Protein AF-A0A3M0XWQ0-F1 (afdb_monomer_lite)

Secondary structure (DSSP, 8-state):
---SSGGG-----S-SSSS-SPPTT---S---S-S-----SPEEEEE-SSS--EEEES--SS-TT--------TTSPPPTT--SS--------SSHHHHSSSS------------

pLDDT: mean 78.93, std 21.08, range [32.09, 96.19]

Structure (mmCIF, N/CA/C/O backbone):
data_AF-A0A3M0XWQ0-F1
#
_entry.id   AF-A0A3M0XWQ0-F1
#
loop_
_atom_site.group_PDB
_atom_site.id
_atom_site.type_symbol
_atom_site.label_atom_id
_atom_site.label_alt_id
_atom_site.label_comp_id
_atom_site.label_asym_id
_atom_site.label_entity_id
_atom_site.label_seq_id
_atom_site.pdbx_PDB_ins_code
_atom_site.Cartn_x
_atom_site.Cartn_y
_atom_site.Cartn_z
_atom_site.occupancy
_atom_sit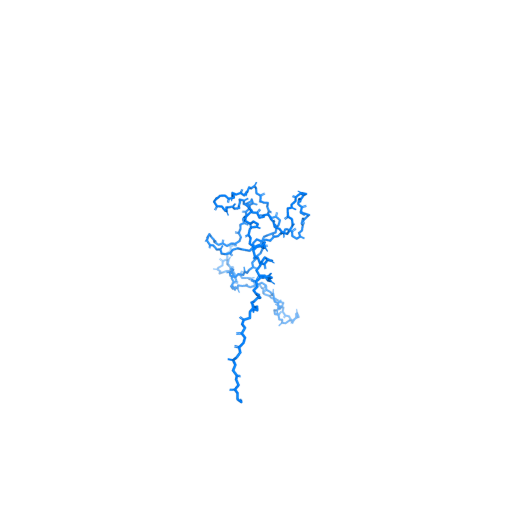e.B_iso_or_equiv
_atom_site.auth_seq_id
_atom_site.auth_comp_id
_atom_site.auth_asym_id
_atom_site.auth_atom_id
_atom_site.pdbx_PDB_model_num
ATOM 1 N N . HIS A 1 1 ? 1.690 -4.994 -40.853 1.00 57.41 1 HIS A N 1
ATOM 2 C CA . HIS A 1 1 ? 1.765 -5.204 -39.391 1.00 57.41 1 HIS A CA 1
ATOM 3 C C . HIS A 1 1 ? 2.314 -6.601 -39.119 1.00 57.41 1 HIS A C 1
ATOM 5 O O . HIS A 1 1 ? 1.549 -7.551 -39.137 1.00 57.41 1 HIS A O 1
ATOM 11 N N . GLY A 1 2 ? 3.632 -6.742 -38.946 1.00 84.00 2 GLY A N 1
ATOM 12 C CA . GLY A 1 2 ? 4.287 -8.042 -38.751 1.00 84.00 2 GLY A CA 1
ATOM 13 C C . GLY A 1 2 ? 5.367 -7.936 -37.683 1.00 84.00 2 GLY A C 1
ATOM 14 O O . GLY A 1 2 ? 6.517 -7.651 -37.994 1.00 84.00 2 GLY A O 1
ATOM 15 N N . VAL A 1 3 ? 4.974 -8.091 -36.419 1.00 84.81 3 VAL A N 1
ATOM 16 C CA . VAL A 1 3 ? 5.916 -8.169 -35.295 1.00 84.81 3 VAL A CA 1
ATOM 17 C C . VAL A 1 3 ? 6.372 -9.617 -35.170 1.00 84.81 3 VAL A C 1
ATOM 19 O O . VAL A 1 3 ? 5.532 -10.507 -35.121 1.00 84.81 3 VAL A O 1
ATOM 22 N N . SER A 1 4 ? 7.685 -9.846 -35.138 1.00 82.12 4 SER A N 1
ATOM 23 C CA . SER A 1 4 ? 8.269 -11.191 -35.073 1.00 82.12 4 SER A CA 1
ATOM 24 C C . SER A 1 4 ? 8.634 -11.635 -33.652 1.00 82.12 4 SER A C 1
ATOM 26 O O . SER A 1 4 ? 8.388 -12.778 -33.288 1.00 82.12 4 SER A O 1
ATOM 28 N N . ILE A 1 5 ? 9.259 -10.754 -32.857 1.00 84.25 5 ILE A N 1
ATOM 29 C CA . ILE A 1 5 ? 9.876 -11.124 -31.561 1.00 84.25 5 ILE A CA 1
ATOM 30 C C . ILE A 1 5 ? 9.563 -10.109 -30.437 1.00 84.25 5 ILE A C 1
ATOM 32 O O . ILE A 1 5 ? 9.562 -10.453 -29.257 1.00 84.25 5 ILE A O 1
ATOM 36 N N . SER A 1 6 ? 9.258 -8.846 -30.751 1.00 89.00 6 SER A N 1
ATOM 37 C CA . SER A 1 6 ? 9.315 -7.742 -29.772 1.00 89.00 6 SER A CA 1
ATOM 38 C C . SER A 1 6 ? 8.106 -7.582 -28.830 1.00 89.00 6 SER A C 1
ATOM 40 O O . SER A 1 6 ? 8.119 -6.664 -28.008 1.00 89.00 6 SER A O 1
ATOM 42 N N . HIS A 1 7 ? 7.106 -8.476 -28.871 1.00 89.31 7 HIS A N 1
ATOM 43 C CA . HIS A 1 7 ? 5.801 -8.355 -28.182 1.00 89.31 7 HIS A CA 1
ATOM 44 C C . HIS A 1 7 ? 5.845 -8.035 -26.673 1.00 89.31 7 HIS A C 1
ATOM 46 O O . HIS A 1 7 ? 4.908 -7.431 -26.156 1.00 89.31 7 HIS A O 1
ATOM 52 N N . ARG A 1 8 ? 6.897 -8.452 -25.954 1.00 91.94 8 ARG A N 1
ATOM 53 C CA . ARG A 1 8 ? 7.127 -8.129 -24.527 1.00 91.94 8 ARG A CA 1
ATOM 54 C C . ARG A 1 8 ? 8.516 -7.526 -24.259 1.00 91.94 8 ARG A C 1
ATOM 56 O O . ARG A 1 8 ? 8.998 -7.527 -23.129 1.00 91.94 8 ARG A O 1
ATOM 63 N N . SER A 1 9 ? 9.185 -7.035 -25.302 1.00 90.31 9 SER A N 1
ATOM 64 C CA . SER A 1 9 ? 10.508 -6.410 -25.186 1.00 90.31 9 SER A CA 1
ATOM 65 C C . SER A 1 9 ? 10.420 -5.005 -24.573 1.00 90.31 9 SER A C 1
ATOM 67 O O . SER A 1 9 ? 9.425 -4.307 -24.742 1.00 90.31 9 SER A O 1
ATOM 69 N N . HIS A 1 10 ? 11.475 -4.568 -23.878 1.00 89.56 10 HIS A N 1
ATOM 70 C CA . HIS A 1 10 ? 11.534 -3.231 -23.263 1.00 89.56 10 HIS A CA 1
ATOM 71 C C . HIS A 1 10 ? 11.801 -2.086 -24.265 1.00 89.56 10 HIS A C 1
ATOM 73 O O . HIS A 1 10 ? 11.742 -0.918 -23.884 1.00 89.56 10 HIS A O 1
ATOM 79 N N . GLY A 1 11 ? 12.107 -2.390 -25.533 1.00 91.31 11 GLY A N 1
ATOM 80 C CA . GLY A 1 11 ? 12.509 -1.386 -26.523 1.00 91.31 11 GLY A CA 1
ATOM 81 C C . GLY A 1 11 ? 13.859 -0.727 -26.203 1.00 91.31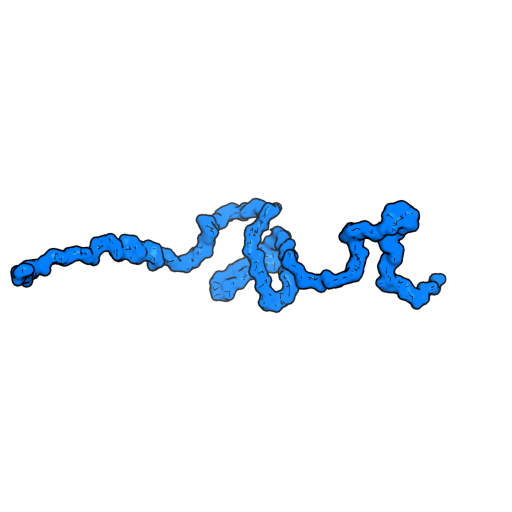 11 GLY A C 1
ATOM 82 O O . GLY A 1 11 ? 14.731 -1.330 -25.574 1.00 91.31 11 GLY A O 1
ATOM 83 N N . SER A 1 12 ? 14.056 0.517 -26.658 1.00 90.88 12 SER A N 1
ATOM 84 C CA . SER A 1 12 ? 15.320 1.230 -26.432 1.00 90.88 12 SER A CA 1
ATOM 85 C C . SER A 1 12 ? 15.505 1.648 -24.970 1.00 90.88 12 SER A C 1
ATOM 87 O O . SER A 1 12 ? 14.629 2.240 -24.332 1.00 90.88 12 SER A O 1
ATOM 89 N N . THR A 1 13 ? 16.699 1.386 -24.441 1.00 91.69 13 THR A N 1
ATOM 90 C CA . THR A 1 13 ? 17.038 1.678 -23.043 1.00 91.69 13 THR A CA 1
ATOM 91 C C . THR A 1 13 ? 17.668 3.068 -22.862 1.00 91.69 13 THR A C 1
ATOM 93 O O . THR A 1 13 ? 17.458 3.689 -21.815 1.00 91.69 13 THR A O 1
ATOM 96 N N . GLY A 1 14 ? 18.363 3.606 -23.870 1.00 89.25 14 GLY A N 1
ATOM 97 C CA . GLY A 1 14 ? 19.090 4.881 -23.792 1.00 89.25 14 GLY A CA 1
ATOM 98 C C . GLY A 1 14 ? 19.373 5.519 -25.159 1.00 89.25 14 GLY A C 1
ATOM 99 O O . GLY A 1 14 ? 18.838 5.084 -26.178 1.00 89.25 14 GLY A O 1
ATOM 100 N N . ASN A 1 15 ? 20.203 6.565 -25.156 1.00 92.06 15 ASN A N 1
ATOM 101 C CA . ASN A 1 15 ? 20.574 7.340 -26.345 1.00 92.06 15 ASN A CA 1
ATOM 102 C C . ASN A 1 15 ? 21.836 6.771 -27.026 1.00 92.06 15 ASN A C 1
ATOM 104 O O . ASN A 1 15 ? 22.481 5.877 -26.484 1.00 92.06 15 ASN A O 1
ATOM 108 N N . ARG A 1 16 ? 22.199 7.327 -28.195 1.00 88.56 16 ARG A N 1
ATOM 109 C CA . ARG A 1 16 ? 23.427 6.987 -28.938 1.00 88.56 16 ARG A CA 1
ATOM 110 C C . ARG A 1 16 ? 24.674 7.645 -28.326 1.00 88.56 16 ARG A C 1
ATOM 112 O O . ARG A 1 16 ? 25.239 7.094 -27.392 1.00 88.56 16 ARG A O 1
ATOM 119 N N . GLN A 1 17 ? 25.111 8.790 -28.858 1.00 89.75 17 GLN A N 1
ATOM 120 C CA . GLN A 1 17 ? 26.416 9.365 -28.518 1.00 89.75 17 GLN A CA 1
ATOM 121 C C . GLN A 1 17 ? 26.410 9.953 -27.103 1.00 89.75 17 GLN A C 1
ATOM 123 O O . GLN A 1 17 ? 27.162 9.506 -26.244 1.00 89.75 17 GLN A O 1
ATOM 128 N N . ASP A 1 18 ? 25.469 10.858 -26.832 1.00 87.31 18 ASP A N 1
ATOM 129 C CA . ASP A 1 18 ? 25.327 11.530 -25.543 1.00 87.31 18 ASP A CA 1
ATOM 130 C C . ASP A 1 18 ? 24.017 11.109 -24.849 1.00 87.31 18 ASP A C 1
ATOM 132 O O . ASP A 1 18 ? 22.945 11.143 -25.468 1.00 87.31 18 ASP A O 1
ATOM 136 N N . PRO A 1 19 ? 24.048 10.685 -23.568 1.00 88.94 19 PRO A N 1
ATOM 137 C CA . PRO A 1 19 ? 25.194 10.622 -22.650 1.00 88.94 19 PRO A CA 1
ATOM 138 C C . PRO A 1 19 ? 25.948 9.269 -22.670 1.00 88.94 19 PRO A C 1
ATOM 140 O O . PRO A 1 19 ? 26.529 8.887 -21.651 1.00 88.94 19 PRO A O 1
ATOM 143 N N . GLY A 1 20 ? 25.860 8.494 -23.759 1.00 92.06 20 GLY A N 1
ATOM 144 C CA . GLY A 1 20 ? 26.605 7.240 -23.969 1.00 92.06 20 GLY A CA 1
ATOM 145 C C . GLY A 1 20 ? 26.300 6.083 -23.005 1.00 92.06 20 GLY A C 1
ATOM 146 O O . GLY A 1 20 ? 27.024 5.090 -22.989 1.00 92.06 20 GLY A O 1
ATOM 147 N N . LYS A 1 21 ? 25.267 6.196 -22.157 1.00 92.56 21 LYS A N 1
ATOM 148 C CA . LYS A 1 21 ? 24.979 5.236 -21.077 1.00 92.56 21 LYS A CA 1
ATOM 149 C C . LYS A 1 21 ? 23.502 5.159 -20.707 1.00 92.56 21 LYS A C 1
ATOM 151 O O . LYS A 1 21 ? 22.722 6.079 -20.955 1.00 92.56 21 LYS A O 1
ATOM 156 N N . VAL A 1 22 ? 23.142 4.080 -20.017 1.00 93.62 22 VAL A N 1
ATOM 157 C CA . VAL A 1 22 ? 21.854 3.946 -19.325 1.00 93.62 22 VAL A CA 1
ATOM 158 C C . VAL A 1 22 ? 21.897 4.727 -18.008 1.00 93.62 22 VAL A C 1
ATOM 160 O O . VAL A 1 22 ? 22.859 4.630 -17.246 1.00 93.62 22 VAL A O 1
ATOM 163 N N . PHE A 1 23 ? 20.852 5.504 -17.718 1.00 93.19 23 PHE A N 1
ATOM 164 C CA . PHE A 1 23 ? 20.730 6.211 -16.442 1.00 93.19 23 PHE A CA 1
ATOM 165 C C . PHE A 1 23 ? 20.473 5.245 -15.273 1.00 93.19 23 PHE A C 1
ATOM 167 O O . PHE A 1 23 ? 19.730 4.270 -15.405 1.00 93.19 23 PHE A O 1
ATOM 174 N N . LYS A 1 24 ? 21.038 5.553 -14.097 1.00 94.31 24 LYS A N 1
ATOM 175 C CA . LYS A 1 24 ? 20.709 4.848 -12.846 1.00 94.31 24 LYS A CA 1
ATOM 176 C C . LYS A 1 24 ? 19.200 4.941 -12.578 1.00 94.31 24 LYS A C 1
ATOM 178 O O . LYS A 1 24 ? 18.568 5.937 -12.918 1.00 94.31 24 LYS A O 1
ATOM 183 N N . ASN A 1 25 ? 18.629 3.901 -11.971 1.00 94.38 25 ASN A N 1
ATOM 184 C CA . ASN A 1 25 ? 17.193 3.769 -11.681 1.00 94.38 25 ASN A CA 1
ATOM 185 C C . ASN A 1 25 ? 16.262 3.766 -12.920 1.00 94.38 25 ASN A C 1
ATOM 187 O O . ASN A 1 25 ? 15.046 3.908 -12.773 1.00 94.38 25 ASN A O 1
ATOM 191 N N . LYS A 1 26 ? 16.788 3.550 -14.140 1.00 93.44 26 LYS A N 1
ATOM 192 C CA . LYS A 1 26 ? 15.974 3.203 -15.320 1.00 93.44 26 LYS A CA 1
ATOM 193 C C . LYS A 1 26 ? 15.126 1.959 -15.007 1.00 93.44 26 LYS A C 1
ATOM 195 O O . LYS A 1 26 ? 15.647 0.958 -14.519 1.00 93.44 26 LYS A O 1
ATOM 200 N N . LYS A 1 27 ? 13.824 2.016 -15.309 1.00 94.00 27 LYS A N 1
ATOM 201 C CA . LYS A 1 27 ? 12.902 0.876 -15.163 1.00 94.00 27 LYS A CA 1
ATOM 202 C C . LYS A 1 27 ? 13.317 -0.263 -16.102 1.00 94.00 27 LYS A C 1
ATOM 204 O O . LYS A 1 27 ? 13.374 -0.050 -17.310 1.00 94.00 27 LYS A O 1
ATOM 209 N N . MET A 1 28 ? 13.571 -1.436 -15.527 1.00 94.88 28 MET A N 1
ATOM 210 C CA . MET A 1 28 ? 13.932 -2.694 -16.191 1.00 94.88 28 MET A CA 1
ATOM 211 C C . MET A 1 28 ? 13.258 -3.860 -15.445 1.00 94.88 28 MET A C 1
ATOM 213 O O . MET A 1 28 ? 12.736 -3.665 -14.344 1.00 94.88 28 MET A O 1
ATOM 217 N N . ALA A 1 29 ? 13.299 -5.069 -16.010 1.00 94.88 29 ALA A N 1
ATOM 218 C CA . ALA A 1 29 ? 12.911 -6.290 -15.303 1.00 94.88 29 ALA A CA 1
ATOM 219 C C . ALA A 1 29 ? 13.780 -6.532 -14.048 1.00 94.88 29 ALA A C 1
ATOM 221 O O . ALA A 1 29 ? 14.960 -6.182 -14.020 1.00 94.88 29 ALA A O 1
ATOM 222 N N . GLY A 1 30 ? 13.197 -7.139 -13.012 1.00 94.44 30 GLY A N 1
ATOM 223 C CA . GLY A 1 30 ? 13.856 -7.419 -11.732 1.00 94.44 30 GLY A CA 1
ATOM 224 C C . GLY A 1 30 ? 12.860 -7.891 -10.668 1.00 94.44 30 GLY A C 1
ATOM 225 O O . GLY A 1 30 ? 11.682 -8.079 -10.967 1.00 94.44 30 GLY A O 1
ATOM 226 N N . HIS A 1 31 ? 13.320 -8.070 -9.424 1.00 96.19 31 HIS A N 1
ATOM 227 C CA . HIS A 1 31 ? 12.480 -8.588 -8.337 1.00 96.19 31 HIS A CA 1
ATOM 228 C C . HIS A 1 31 ? 11.309 -7.650 -8.000 1.00 96.19 31 HIS A C 1
ATOM 230 O O . HIS A 1 31 ? 11.516 -6.505 -7.577 1.00 96.19 31 HIS A O 1
ATOM 236 N N . MET A 1 32 ? 10.086 -8.157 -8.144 1.00 93.88 32 MET A N 1
ATOM 237 C CA . MET A 1 32 ? 8.831 -7.478 -7.822 1.00 93.88 32 MET A CA 1
ATOM 238 C C . MET A 1 32 ? 8.136 -8.214 -6.673 1.00 93.88 32 MET A C 1
ATOM 240 O O . MET A 1 32 ? 8.195 -9.436 -6.603 1.00 93.88 32 MET A O 1
ATOM 244 N N . GLY A 1 33 ? 7.488 -7.475 -5.773 1.00 92.88 33 GLY A N 1
ATOM 245 C CA . GLY A 1 33 ? 7.091 -8.017 -4.470 1.00 92.88 33 GLY A CA 1
ATOM 246 C C . GLY A 1 33 ? 8.249 -8.028 -3.465 1.00 92.88 33 GLY A C 1
ATOM 247 O O . GLY A 1 33 ? 9.290 -7.413 -3.712 1.00 92.88 33 GLY A O 1
ATOM 248 N N . ASP A 1 34 ? 8.005 -8.671 -2.320 1.00 91.88 34 ASP A N 1
ATOM 249 C CA . ASP A 1 34 ? 8.830 -8.674 -1.097 1.00 91.88 34 ASP A CA 1
ATOM 250 C C . ASP A 1 34 ? 9.441 -7.308 -0.727 1.00 91.88 34 ASP A C 1
ATOM 252 O O . ASP A 1 34 ? 10.654 -7.099 -0.683 1.00 91.88 34 ASP A O 1
ATOM 256 N N . ARG A 1 35 ? 8.572 -6.311 -0.525 1.00 92.38 35 ARG A N 1
ATOM 257 C CA . ARG A 1 35 ? 8.963 -4.985 -0.028 1.00 92.38 35 ARG A CA 1
ATOM 258 C C . ARG A 1 35 ? 7.914 -4.473 0.942 1.00 92.38 35 ARG A C 1
ATOM 260 O O . ARG A 1 35 ? 6.718 -4.531 0.662 1.00 92.38 35 ARG A O 1
ATOM 267 N N . ARG A 1 36 ? 8.368 -3.897 2.057 1.00 93.12 36 ARG A N 1
ATOM 268 C CA . ARG A 1 36 ? 7.495 -3.267 3.054 1.00 93.12 36 ARG A CA 1
ATOM 269 C C . ARG A 1 36 ? 6.846 -2.005 2.478 1.00 93.12 36 ARG A C 1
ATOM 271 O O . ARG A 1 36 ? 7.454 -0.938 2.456 1.00 93.12 36 ARG A O 1
ATOM 278 N N . VAL A 1 37 ? 5.603 -2.138 2.029 1.00 94.12 37 VAL A N 1
ATOM 279 C CA . VAL A 1 37 ? 4.747 -1.028 1.585 1.00 94.12 37 VAL A CA 1
ATOM 280 C C . VAL A 1 37 ? 3.816 -0.565 2.715 1.00 94.12 37 VAL A C 1
ATOM 282 O O . VAL A 1 37 ? 3.766 -1.157 3.792 1.00 94.12 37 VAL A O 1
ATOM 285 N N . THR A 1 38 ? 3.091 0.534 2.515 1.00 94.31 38 THR A N 1
ATOM 286 C CA . THR A 1 38 ? 2.088 1.028 3.472 1.00 94.31 38 THR A CA 1
ATOM 287 C C . THR A 1 38 ? 0.978 1.743 2.713 1.00 94.31 38 THR A C 1
ATOM 289 O O . THR A 1 38 ? 1.237 2.740 2.040 1.00 94.31 38 THR A O 1
ATOM 292 N N . VAL A 1 39 ? -0.255 1.250 2.839 1.00 94.31 39 VAL A N 1
ATOM 293 C CA . VAL A 1 39 ? -1.453 1.965 2.379 1.00 94.31 39 VAL A CA 1
ATOM 294 C C . VAL A 1 39 ? -1.824 2.993 3.452 1.00 94.31 39 VAL A C 1
ATOM 296 O O . VAL A 1 39 ? -1.772 2.693 4.643 1.00 94.31 39 VAL A O 1
ATOM 299 N N . MET A 1 40 ? -2.129 4.227 3.049 1.00 93.19 40 MET A N 1
ATOM 300 C CA . MET A 1 40 ? -2.412 5.342 3.964 1.00 93.19 40 MET A CA 1
ATOM 301 C C . MET A 1 40 ? -3.898 5.704 3.946 1.00 93.19 40 MET A C 1
ATOM 303 O O . MET A 1 40 ? -4.556 5.554 2.921 1.00 93.19 40 MET A O 1
ATOM 307 N N . ASN A 1 41 ? -4.393 6.265 5.053 1.00 92.38 41 ASN A N 1
ATOM 308 C CA . ASN A 1 41 ? -5.746 6.823 5.186 1.00 92.38 41 ASN A CA 1
ATOM 309 C C . ASN A 1 41 ? -6.898 5.820 4.941 1.00 92.38 41 ASN A C 1
ATOM 311 O O . ASN A 1 41 ? -7.990 6.234 4.545 1.00 92.38 41 ASN A O 1
ATOM 315 N N . LEU A 1 42 ? -6.669 4.527 5.199 1.00 93.19 42 LEU A N 1
ATOM 316 C CA . LEU A 1 42 ? -7.743 3.531 5.272 1.00 93.19 42 LEU A CA 1
ATOM 317 C C . LEU A 1 42 ? -8.723 3.881 6.404 1.00 93.19 42 LEU A C 1
ATOM 319 O O . LEU A 1 42 ? -8.329 4.447 7.424 1.00 93.19 42 LEU A O 1
ATOM 323 N N . GLN A 1 43 ? -10.000 3.554 6.212 1.00 91.75 43 GLN A N 1
ATOM 324 C CA . GLN A 1 43 ? -11.061 3.784 7.194 1.00 91.75 43 GLN A CA 1
ATOM 325 C C . GLN A 1 43 ? -11.288 2.506 8.010 1.00 91.75 43 GLN A C 1
ATOM 327 O O . GLN A 1 43 ? -11.566 1.460 7.427 1.00 91.75 43 GLN A O 1
ATOM 332 N N . VAL A 1 44 ? -11.229 2.593 9.339 1.00 92.88 44 VAL A N 1
ATOM 333 C CA . VAL A 1 44 ? -11.832 1.577 10.217 1.00 92.88 44 VAL A CA 1
ATOM 334 C C . VAL A 1 44 ? -13.348 1.791 10.191 1.00 92.88 44 VAL A C 1
ATOM 336 O O . VAL A 1 44 ? -13.809 2.928 10.287 1.00 92.88 44 VAL A O 1
ATOM 339 N N . VAL A 1 45 ? -14.109 0.719 9.979 1.00 93.62 45 VAL A N 1
ATOM 340 C CA . VAL A 1 45 ? -15.581 0.731 9.892 1.00 93.62 45 VAL A CA 1
ATOM 341 C C . VAL A 1 45 ? -16.198 0.298 11.214 1.00 93.62 45 VAL A C 1
ATOM 343 O O . VAL A 1 45 ? -17.148 0.916 11.678 1.00 93.62 45 VAL A O 1
ATOM 346 N N . ALA A 1 46 ? -15.636 -0.752 11.806 1.00 91.06 46 ALA A N 1
ATOM 347 C CA . ALA A 1 46 ? -16.021 -1.297 13.095 1.00 91.06 46 ALA A CA 1
ATOM 348 C C . ALA A 1 46 ? -14.807 -1.974 13.744 1.00 91.06 46 ALA A C 1
ATOM 350 O O . ALA A 1 46 ? -13.826 -2.310 13.072 1.00 91.06 46 ALA A O 1
ATOM 351 N N . THR A 1 47 ? -14.892 -2.191 15.048 1.00 90.69 47 THR A N 1
ATOM 352 C CA . THR A 1 47 ? -13.940 -2.980 15.832 1.00 90.69 47 THR A CA 1
ATOM 353 C C . THR A 1 47 ? -14.741 -3.942 16.684 1.00 90.69 47 THR A C 1
ATOM 355 O O . THR A 1 47 ? -15.612 -3.489 17.424 1.00 90.69 47 THR A O 1
ATOM 358 N N . ASP A 1 48 ? -14.440 -5.230 16.591 1.00 91.94 48 ASP A N 1
ATOM 359 C CA . ASP A 1 48 ? -15.003 -6.229 17.485 1.00 91.94 48 ASP A CA 1
ATOM 360 C C . ASP A 1 48 ? -14.078 -6.370 18.707 1.00 91.94 48 ASP A C 1
ATOM 362 O O . ASP A 1 48 ? -12.910 -6.749 18.550 1.00 91.94 48 ASP A O 1
ATOM 366 N N . PRO A 1 49 ? -14.522 -5.998 19.919 1.00 88.06 49 PRO A N 1
ATOM 367 C CA . PRO A 1 49 ? -13.690 -6.112 21.104 1.00 88.06 49 PRO A CA 1
ATOM 368 C C . PRO A 1 49 ? -13.584 -7.555 21.610 1.00 88.06 49 PRO A C 1
ATOM 370 O O . PRO A 1 49 ? -12.612 -7.844 22.307 1.00 88.06 49 PRO A O 1
ATOM 373 N N . ASP A 1 50 ? -14.511 -8.444 21.277 1.00 89.94 50 ASP A N 1
ATOM 374 C CA . ASP A 1 50 ? -14.629 -9.753 21.919 1.00 89.94 50 ASP A CA 1
ATOM 375 C C . ASP A 1 50 ? -13.890 -10.823 21.100 1.00 89.94 50 ASP A C 1
ATOM 377 O O . ASP A 1 50 ? -13.101 -11.588 21.654 1.00 89.94 50 ASP A O 1
ATOM 381 N N . GLU A 1 51 ? -14.007 -10.779 19.769 1.00 89.62 51 GLU A N 1
ATOM 382 C CA . GLU A 1 51 ? -13.154 -11.538 18.840 1.00 89.62 51 GLU A CA 1
ATOM 383 C C . GLU A 1 51 ? -11.798 -10.849 18.569 1.00 89.62 51 GLU A C 1
ATOM 385 O O . GLU A 1 51 ? -10.874 -11.453 18.022 1.00 89.62 51 GLU A O 1
ATOM 390 N N . GLY A 1 52 ? -11.649 -9.572 18.947 1.00 89.31 52 GLY A N 1
ATOM 391 C CA . GLY A 1 52 ? -10.415 -8.794 18.761 1.00 89.31 52 GLY A CA 1
ATOM 392 C C . GLY A 1 52 ? -10.163 -8.320 17.322 1.00 89.31 52 GLY A C 1
ATOM 393 O O . GLY A 1 52 ? -9.023 -8.008 16.964 1.00 89.31 52 GLY A O 1
ATOM 394 N N . LEU A 1 53 ? -11.204 -8.268 16.487 1.00 92.00 53 LEU A N 1
ATOM 395 C CA . LEU A 1 53 ? -11.109 -7.957 15.059 1.00 92.00 53 LEU A CA 1
ATOM 396 C C . LEU A 1 53 ? -11.198 -6.451 14.762 1.00 92.00 53 LEU A C 1
ATOM 398 O O . LEU A 1 53 ? -11.892 -5.686 15.429 1.00 92.00 53 LEU A O 1
ATOM 402 N N . ILE A 1 54 ? -10.535 -6.013 13.688 1.00 93.19 54 ILE A N 1
ATOM 403 C CA . ILE A 1 54 ? -10.589 -4.629 13.191 1.00 93.19 54 ILE A CA 1
ATOM 404 C C . ILE A 1 54 ? -11.060 -4.650 11.735 1.00 93.19 54 ILE A C 1
ATOM 406 O O . ILE A 1 54 ? -10.329 -5.079 10.842 1.00 93.19 54 ILE A O 1
ATOM 410 N N . LEU A 1 55 ? -12.275 -4.163 11.479 1.00 93.56 55 LEU A N 1
ATOM 411 C CA . LEU A 1 55 ? -12.880 -4.172 10.150 1.00 93.56 55 LEU A CA 1
ATOM 412 C C . LEU A 1 55 ? -12.437 -2.922 9.380 1.00 93.56 55 LEU A C 1
ATOM 414 O O . LEU A 1 55 ? -12.893 -1.808 9.646 1.00 93.56 55 LEU A O 1
ATOM 418 N N . VAL A 1 56 ? -11.535 -3.103 8.413 1.00 94.44 56 VAL A N 1
ATOM 419 C CA . VAL A 1 56 ? -10.932 -2.015 7.625 1.00 94.44 56 VAL A CA 1
ATOM 420 C C . VAL A 1 56 ? -11.518 -1.961 6.214 1.00 94.44 56 VAL A C 1
ATOM 422 O O . VAL A 1 56 ? -11.502 -2.942 5.475 1.00 94.44 56 VAL A O 1
ATOM 425 N N . ARG A 1 57 ? -11.977 -0.781 5.790 1.00 94.50 57 ARG A N 1
ATOM 426 C CA . ARG A 1 57 ? -12.460 -0.527 4.428 1.00 94.50 57 ARG A CA 1
ATOM 427 C C . ARG A 1 57 ? -11.297 -0.255 3.477 1.00 94.50 57 ARG A C 1
ATOM 429 O O . ARG A 1 57 ? -10.814 0.875 3.380 1.00 94.50 57 ARG A O 1
ATOM 436 N N . GLY A 1 58 ? -10.896 -1.279 2.733 1.00 93.44 58 GLY A N 1
ATOM 437 C CA . GLY A 1 58 ? -9.943 -1.181 1.627 1.00 93.44 58 GLY A CA 1
ATOM 438 C C . GLY A 1 58 ? -9.052 -2.414 1.509 1.00 93.44 58 GLY A C 1
ATOM 439 O O . GLY A 1 58 ? -9.252 -3.403 2.205 1.00 93.44 58 GLY A O 1
ATOM 440 N N . ALA A 1 59 ? -8.055 -2.347 0.627 1.00 93.44 59 ALA A N 1
ATOM 441 C CA . ALA A 1 59 ? -7.071 -3.413 0.472 1.00 93.44 59 ALA A CA 1
ATOM 442 C C . ALA A 1 59 ? -5.923 -3.270 1.486 1.00 93.44 59 ALA A C 1
ATOM 444 O O . ALA A 1 59 ? -5.309 -2.204 1.604 1.00 93.44 59 ALA A O 1
ATOM 445 N N . VAL A 1 60 ? -5.603 -4.366 2.171 1.00 93.94 60 VAL A N 1
ATOM 446 C CA . VAL A 1 60 ? -4.425 -4.508 3.039 1.00 93.94 60 VAL A CA 1
ATOM 447 C C . VAL A 1 60 ? -3.271 -5.097 2.209 1.00 93.94 60 VAL A C 1
ATOM 449 O O . VAL A 1 60 ? -3.509 -6.005 1.414 1.00 93.94 60 VAL A O 1
ATOM 452 N N . PRO A 1 61 ? -2.026 -4.598 2.324 1.00 94.31 61 PRO A N 1
ATOM 453 C CA . PRO A 1 61 ? -0.921 -5.098 1.512 1.00 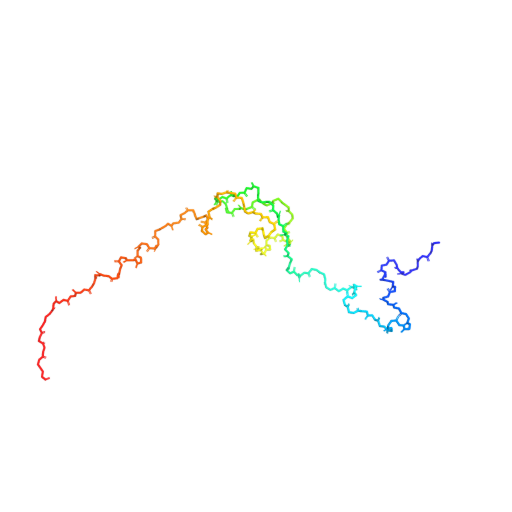94.31 61 PRO A CA 1
ATOM 454 C C . PRO A 1 61 ? -0.329 -6.393 2.081 1.00 94.31 61 PRO A C 1
ATOM 456 O O . PRO A 1 61 ? 0.301 -6.376 3.137 1.00 94.31 61 PRO A O 1
ATOM 459 N N . GLY A 1 62 ? -0.464 -7.492 1.342 1.00 92.44 62 GLY A N 1
ATOM 460 C CA . GLY A 1 62 ? 0.092 -8.798 1.695 1.00 92.44 62 GLY A CA 1
ATOM 461 C C . GLY A 1 62 ? -0.762 -9.937 1.145 1.00 92.44 62 GLY A C 1
ATOM 462 O O . GLY A 1 62 ? -1.656 -9.706 0.332 1.00 92.44 62 GLY A O 1
ATOM 463 N N . ALA A 1 63 ? -0.478 -11.151 1.608 1.00 93.06 63 ALA A N 1
ATOM 464 C CA . ALA A 1 63 ? -1.421 -12.264 1.572 1.00 93.06 63 ALA A CA 1
ATOM 465 C C . ALA A 1 63 ? -2.132 -12.377 2.934 1.00 93.06 63 ALA A C 1
ATOM 467 O O . ALA A 1 63 ? -1.693 -11.787 3.927 1.00 93.06 63 ALA A O 1
ATOM 468 N N . GLU A 1 64 ? -3.215 -13.147 2.978 1.00 93.62 64 GLU A N 1
ATOM 469 C CA . GLU A 1 64 ? -3.924 -13.493 4.214 1.00 93.62 64 GLU A CA 1
ATOM 470 C C . GLU A 1 64 ? -2.986 -14.197 5.215 1.00 93.62 64 GLU A C 1
ATOM 472 O O . GLU A 1 64 ? -2.025 -14.863 4.829 1.00 93.62 64 GLU A O 1
ATOM 477 N N . GLY A 1 65 ? -3.206 -13.979 6.516 1.00 91.75 65 GLY A N 1
ATOM 478 C CA . GLY A 1 65 ? -2.301 -14.437 7.583 1.00 91.75 65 GLY A CA 1
ATOM 479 C C . GLY A 1 65 ? -0.963 -13.681 7.691 1.00 91.75 65 GLY A C 1
ATOM 480 O O . GLY A 1 65 ? -0.181 -13.950 8.601 1.00 91.75 65 GLY A O 1
ATOM 481 N N . GLY A 1 66 ? -0.676 -12.722 6.802 1.00 91.69 66 GLY A N 1
ATOM 482 C CA . GLY A 1 66 ? 0.546 -11.916 6.848 1.00 91.69 66 GLY A CA 1
ATOM 483 C C . GLY A 1 66 ? 0.579 -10.896 7.996 1.00 91.69 66 GLY A C 1
ATOM 484 O O . GLY A 1 66 ? -0.404 -10.211 8.271 1.00 91.69 66 GLY A O 1
ATOM 485 N N . TRP A 1 67 ? 1.744 -10.732 8.632 1.00 93.44 67 TRP A N 1
ATOM 486 C CA . TRP A 1 67 ? 1.950 -9.743 9.699 1.00 93.44 67 TRP A CA 1
ATOM 487 C C . TRP A 1 67 ? 1.852 -8.296 9.190 1.00 93.44 67 TRP A C 1
ATOM 489 O O . TRP A 1 67 ? 2.635 -7.861 8.341 1.00 93.44 67 TRP A O 1
ATOM 499 N N . VAL A 1 68 ? 0.944 -7.514 9.778 1.00 93.75 68 VAL A N 1
ATOM 500 C CA . VAL A 1 68 ? 0.695 -6.103 9.436 1.00 93.75 68 VAL A CA 1
ATOM 501 C C . VAL A 1 68 ? 1.000 -5.165 10.604 1.00 93.75 68 VAL A C 1
ATOM 503 O O . VAL A 1 68 ? 0.881 -5.536 11.768 1.00 93.75 68 VAL A O 1
ATOM 506 N N . ARG A 1 69 ? 1.386 -3.914 10.307 1.00 93.88 69 ARG A N 1
ATOM 507 C CA . ARG A 1 69 ? 1.645 -2.877 11.324 1.00 93.88 69 ARG A CA 1
ATOM 508 C C . ARG A 1 69 ? 0.690 -1.695 11.176 1.00 93.88 69 ARG A C 1
ATOM 510 O O . ARG A 1 69 ? 0.973 -0.755 10.429 1.00 93.88 69 ARG A O 1
ATOM 517 N N . VAL A 1 70 ? -0.407 -1.737 11.928 1.00 93.19 70 VAL A N 1
ATOM 518 C CA . VAL A 1 70 ? -1.368 -0.631 12.065 1.00 93.19 70 VAL A CA 1
ATOM 519 C C . VAL A 1 70 ? -0.737 0.522 12.860 1.00 93.19 70 VAL A C 1
ATOM 521 O O . VAL A 1 70 ? 0.054 0.289 13.774 1.00 93.19 70 VAL A O 1
ATOM 524 N N . ARG A 1 71 ? -1.033 1.764 12.456 1.00 91.75 71 ARG A N 1
ATOM 525 C CA . ARG A 1 71 ? -0.640 3.042 13.084 1.00 91.75 71 ARG A CA 1
ATOM 526 C C . ARG A 1 71 ? -1.608 4.139 12.636 1.00 91.75 71 ARG A C 1
ATOM 528 O O . ARG A 1 71 ? -2.196 4.017 11.561 1.00 91.75 71 ARG A O 1
ATOM 535 N N . ASP A 1 72 ? -1.670 5.234 13.385 1.00 91.50 72 ASP A N 1
ATOM 536 C CA . ASP A 1 72 ? -2.536 6.377 13.081 1.00 91.50 72 ASP A CA 1
ATOM 537 C C . ASP A 1 72 ? -2.230 7.047 11.733 1.00 91.50 72 ASP A C 1
ATOM 539 O O . ASP A 1 72 ? -1.098 7.070 11.226 1.00 91.50 72 ASP A O 1
ATOM 543 N N . ALA A 1 73 ? -3.269 7.638 11.145 1.00 92.62 73 ALA A N 1
ATOM 544 C CA . ALA A 1 73 ? -3.223 8.229 9.817 1.00 92.62 73 ALA A CA 1
ATOM 545 C C . ALA A 1 73 ? -2.468 9.572 9.801 1.00 92.62 73 ALA A C 1
ATOM 547 O O . ALA A 1 73 ? -3.071 10.634 9.857 1.00 92.62 73 ALA A O 1
ATOM 548 N N . ARG A 1 74 ? -1.143 9.539 9.591 1.00 90.31 74 ARG A N 1
ATOM 549 C CA . ARG A 1 74 ? -0.249 10.721 9.454 1.00 90.31 74 ARG A CA 1
ATOM 550 C C . ARG A 1 74 ? -0.707 11.850 8.502 1.00 90.31 74 ARG A C 1
ATOM 552 O O . ARG A 1 74 ? -0.069 12.897 8.497 1.00 90.31 74 ARG A O 1
ATOM 559 N N . LYS A 1 75 ? -1.724 11.641 7.657 1.00 90.69 75 LYS A N 1
ATOM 560 C CA . LYS A 1 75 ? -2.246 12.611 6.671 1.00 90.69 75 LYS A CA 1
ATOM 561 C C . LYS A 1 75 ? -3.721 12.993 6.889 1.00 90.69 75 LYS A C 1
ATOM 563 O O . LYS A 1 75 ? -4.328 13.569 5.989 1.00 90.69 75 LYS A O 1
ATOM 568 N N . ARG A 1 76 ? -4.315 12.645 8.031 1.00 90.69 76 ARG A N 1
ATOM 569 C CA . ARG A 1 76 ? -5.648 13.094 8.461 1.00 90.69 76 ARG A CA 1
ATOM 570 C C . ARG A 1 76 ? -5.580 13.501 9.939 1.00 90.69 76 ARG A C 1
ATOM 572 O O . ARG A 1 76 ? -4.752 12.943 10.656 1.00 90.69 76 ARG A O 1
ATOM 579 N N . PRO A 1 77 ? -6.407 14.453 10.403 1.00 86.88 77 PRO A N 1
ATOM 580 C CA . PRO A 1 77 ? -6.589 14.648 11.837 1.00 86.88 77 PRO A CA 1
ATOM 581 C C . PRO A 1 77 ? -7.160 13.368 12.466 1.00 86.88 77 PRO A C 1
ATOM 583 O O . PRO A 1 77 ? -7.828 12.580 11.788 1.00 86.88 77 PRO A O 1
ATOM 586 N N . LEU A 1 78 ? -6.889 13.164 13.754 1.00 85.44 78 LEU A N 1
ATOM 587 C CA . LEU A 1 78 ? -7.584 12.147 14.539 1.00 85.44 78 LEU A CA 1
ATOM 588 C C . LEU A 1 78 ? -9.043 12.607 14.747 1.00 85.44 78 LEU A C 1
ATOM 590 O O . LEU A 1 78 ? -9.279 13.816 14.811 1.00 85.44 78 LEU A O 1
ATOM 594 N N . PRO A 1 79 ? -10.020 11.687 14.828 1.00 83.69 79 PRO A N 1
ATOM 595 C CA . PRO A 1 79 ? -11.379 12.049 15.209 1.00 83.69 79 PRO A CA 1
ATOM 596 C C . PRO A 1 79 ? -11.423 12.524 16.669 1.00 83.69 79 PRO A C 1
ATOM 598 O O . PRO A 1 79 ? -10.572 12.166 17.485 1.00 83.69 79 PRO A O 1
ATOM 601 N N . GLU A 1 80 ? -12.422 13.339 16.992 1.00 83.75 80 GLU A N 1
ATOM 602 C CA . GLU A 1 80 ? -12.631 13.870 18.340 1.00 83.75 80 GLU A CA 1
ATOM 603 C C . GLU A 1 80 ? -12.994 12.749 19.335 1.00 83.75 80 GLU A C 1
ATOM 605 O O . GLU A 1 80 ? -13.601 11.744 18.965 1.00 83.75 80 GLU A O 1
ATOM 610 N N . GLY A 1 81 ? -12.607 12.911 20.605 1.00 82.12 81 GLY A N 1
ATOM 611 C CA . GLY A 1 81 ? -12.949 11.972 21.684 1.00 82.12 81 GLY A CA 1
ATOM 612 C C . GLY A 1 81 ? -12.111 10.686 21.776 1.00 82.12 81 GLY A C 1
ATOM 613 O O . GLY A 1 81 ? -12.444 9.814 22.575 1.00 82.12 81 GLY A O 1
ATOM 614 N N . VAL A 1 82 ? -11.028 10.537 21.003 1.00 83.50 82 VAL A N 1
ATOM 615 C CA . VAL A 1 82 ? -10.153 9.349 21.092 1.00 83.50 82 VAL A CA 1
ATOM 616 C C . VAL A 1 82 ? -9.391 9.263 22.430 1.00 83.50 82 VAL A C 1
ATOM 618 O O . VAL A 1 82 ? -8.797 10.257 22.855 1.00 83.50 82 VAL A O 1
ATOM 621 N N . PRO A 1 83 ? -9.342 8.087 23.090 1.00 82.94 83 PRO A N 1
ATOM 622 C CA . PRO A 1 83 ? -8.617 7.914 24.347 1.00 82.94 83 PRO A CA 1
ATOM 623 C C . PRO A 1 83 ? -7.099 7.864 24.120 1.00 82.94 83 PRO A C 1
ATOM 625 O O . PRO A 1 83 ? -6.583 6.974 23.441 1.00 82.94 83 PRO A O 1
ATOM 628 N N . PHE A 1 84 ? -6.378 8.798 24.738 1.00 81.00 84 PHE A N 1
ATOM 629 C CA . PHE A 1 84 ? -4.916 8.847 24.772 1.00 81.00 84 PHE A CA 1
ATOM 630 C C . PHE A 1 84 ? -4.426 8.536 26.201 1.00 81.00 84 PHE A C 1
ATOM 632 O O . PHE A 1 84 ? -4.986 9.096 27.142 1.00 81.00 84 PHE A O 1
ATOM 639 N N . PRO A 1 85 ? -3.401 7.681 26.405 1.00 81.38 85 PRO A N 1
ATOM 640 C CA . PRO A 1 85 ? -2.543 7.061 25.390 1.00 81.38 85 PRO A CA 1
ATOM 641 C C . PRO A 1 85 ? -3.122 5.797 24.729 1.00 81.38 85 PRO A C 1
ATOM 643 O O . PRO A 1 85 ? -2.640 5.419 23.664 1.00 81.38 85 PRO A O 1
ATOM 646 N N . ALA A 1 86 ? -4.122 5.139 25.328 1.00 82.44 86 ALA A N 1
ATOM 647 C CA . ALA A 1 86 ? -4.745 3.934 24.775 1.00 82.44 86 ALA A CA 1
ATOM 648 C C . ALA A 1 86 ? -6.174 3.713 25.301 1.00 82.44 86 ALA A C 1
ATOM 650 O O . ALA A 1 86 ? -6.469 3.987 26.462 1.00 82.44 86 ALA A O 1
ATOM 651 N N . GLY A 1 87 ? -7.040 3.129 24.466 1.00 76.38 87 GLY A N 1
ATOM 652 C CA . GLY A 1 87 ? -8.344 2.601 24.880 1.00 76.38 87 GLY A CA 1
ATOM 653 C C . GLY A 1 87 ? -8.209 1.221 25.527 1.00 76.38 87 GLY A C 1
ATOM 654 O O . GLY A 1 87 ? -8.386 0.206 24.856 1.00 76.38 87 GLY A O 1
ATOM 655 N N . LEU A 1 88 ? -7.857 1.179 26.814 1.00 76.62 88 LEU A N 1
ATOM 656 C CA . LEU A 1 88 ? -7.742 -0.064 27.585 1.00 76.62 88 LEU A CA 1
ATOM 657 C C . LEU A 1 88 ? -9.120 -0.554 28.054 1.00 76.62 88 LEU A C 1
ATOM 659 O O . LEU A 1 88 ? -9.926 0.230 28.547 1.00 76.62 88 LEU A O 1
ATOM 663 N N . LYS A 1 89 ? -9.368 -1.865 27.977 1.00 69.69 89 LYS A N 1
ATOM 664 C CA . LYS A 1 89 ? -10.639 -2.505 28.376 1.00 69.69 89 LYS A CA 1
ATOM 665 C C . LYS A 1 89 ? -10.755 -2.770 29.891 1.00 69.69 89 LYS A C 1
ATOM 667 O O . LYS A 1 89 ? -11.547 -3.619 30.279 1.00 69.69 89 LYS A O 1
ATOM 672 N N . GLN A 1 90 ? -9.954 -2.087 30.724 1.00 57.69 90 GLN A N 1
ATOM 673 C CA . GLN A 1 90 ? -9.447 -2.599 32.021 1.00 57.69 90 GLN A CA 1
ATOM 674 C C . GLN A 1 90 ? -8.485 -3.799 31.785 1.00 57.69 90 GLN A C 1
ATOM 676 O O . GLN A 1 90 ? -8.462 -4.359 30.691 1.00 57.69 90 GLN A O 1
ATOM 681 N N . THR A 1 91 ? -7.540 -4.175 32.652 1.00 44.38 91 THR A N 1
ATOM 682 C CA . THR A 1 91 ? -7.442 -4.133 34.127 1.00 44.38 91 THR A CA 1
ATOM 683 C C . THR A 1 91 ? -6.605 -2.971 34.708 1.00 44.38 91 THR A C 1
ATOM 685 O O . THR A 1 91 ? -5.424 -2.882 34.383 1.00 44.38 91 THR A O 1
ATOM 688 N N . PRO A 1 92 ? -7.140 -2.142 35.631 1.00 51.72 92 PRO A N 1
ATOM 689 C CA . PRO A 1 92 ? -6.389 -1.101 36.354 1.00 51.72 92 PRO A CA 1
ATOM 690 C C . PRO A 1 92 ? -5.759 -1.573 37.687 1.00 51.72 92 PRO A C 1
ATOM 692 O O . PRO A 1 92 ? -5.293 -0.754 38.466 1.00 51.72 92 PRO A O 1
ATOM 695 N N . ALA A 1 93 ? -5.758 -2.877 37.980 1.00 49.41 93 ALA A N 1
ATOM 696 C CA . ALA A 1 93 ? -5.412 -3.438 39.296 1.00 49.41 93 ALA A CA 1
ATOM 697 C C . ALA A 1 93 ? -3.951 -3.936 39.437 1.00 49.41 93 ALA A C 1
ATOM 699 O O . ALA A 1 93 ? -3.679 -4.798 40.270 1.00 49.41 93 ALA A O 1
ATOM 700 N N . ALA A 1 94 ? -3.025 -3.453 38.600 1.00 47.19 94 ALA A N 1
ATOM 701 C CA . ALA A 1 94 ? -1.611 -3.860 38.628 1.00 47.19 94 ALA A CA 1
ATOM 702 C C . ALA A 1 94 ? -0.670 -2.809 39.250 1.00 47.19 94 ALA A C 1
ATOM 704 O O . ALA A 1 94 ? 0.354 -3.181 39.814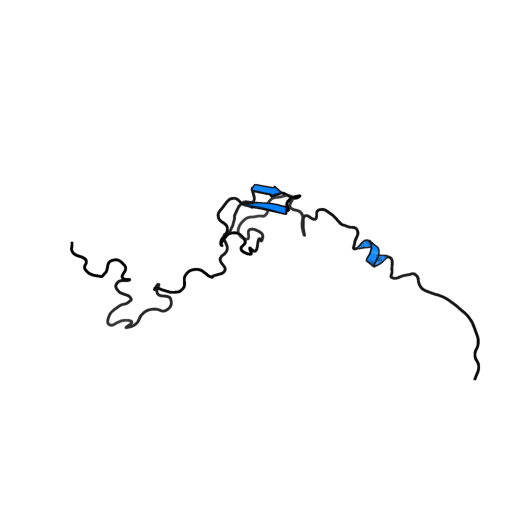 1.00 47.19 94 ALA A O 1
ATOM 705 N N . ASP A 1 95 ? -1.010 -1.517 39.168 1.00 49.53 95 ASP A N 1
ATOM 706 C CA . ASP A 1 95 ? -0.139 -0.430 39.640 1.00 49.53 95 ASP A CA 1
ATOM 707 C C . ASP A 1 95 ? -0.317 -0.106 41.139 1.00 49.53 95 ASP A C 1
ATOM 709 O O . ASP A 1 95 ? 0.616 0.377 41.778 1.00 49.53 95 ASP A O 1
ATOM 713 N N . GLU A 1 96 ? -1.473 -0.409 41.745 1.00 44.62 96 GLU A N 1
ATOM 714 C CA . GLU A 1 96 ? -1.714 -0.121 43.173 1.00 44.62 96 GLU A CA 1
ATOM 715 C C . GLU A 1 96 ? -0.961 -1.082 44.113 1.00 44.62 96 GLU A C 1
ATOM 717 O O . GLU A 1 96 ? -0.446 -0.666 45.153 1.00 44.62 96 GLU A O 1
ATOM 722 N N . THR A 1 97 ? -0.811 -2.357 43.737 1.00 37.78 97 THR A N 1
ATOM 723 C CA . THR A 1 97 ? -0.074 -3.355 44.535 1.00 37.78 97 THR A CA 1
ATOM 724 C C . THR A 1 97 ? 1.435 -3.105 44.582 1.00 37.78 97 THR A C 1
ATOM 726 O O . THR A 1 97 ? 2.084 -3.550 45.526 1.00 37.78 97 THR A O 1
ATOM 729 N N . ALA A 1 98 ? 1.994 -2.347 43.634 1.00 42.06 98 ALA A N 1
ATOM 730 C CA . ALA A 1 98 ? 3.408 -1.970 43.632 1.00 42.06 98 ALA A CA 1
ATOM 731 C C . ALA A 1 98 ? 3.750 -0.863 44.652 1.00 42.06 98 ALA A C 1
ATOM 733 O O . ALA A 1 98 ? 4.894 -0.772 45.095 1.00 42.06 98 ALA A O 1
ATOM 734 N N . ALA A 1 99 ? 2.777 -0.034 45.047 1.00 39.25 99 ALA A N 1
ATOM 735 C CA . ALA A 1 99 ? 2.989 1.070 45.989 1.00 39.25 99 ALA A CA 1
ATOM 736 C C . ALA A 1 99 ? 2.865 0.652 47.469 1.00 39.25 99 ALA A C 1
ATOM 738 O O . ALA A 1 99 ? 3.417 1.315 48.344 1.00 39.25 99 ALA A O 1
ATOM 739 N N . ALA A 1 100 ? 2.154 -0.444 47.755 1.00 43.34 100 ALA A N 1
ATOM 7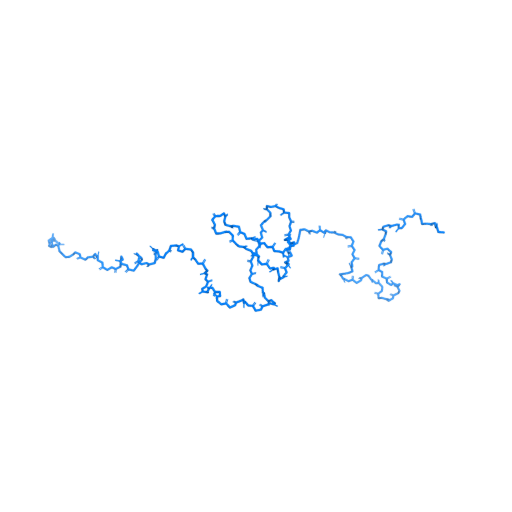40 C CA . ALA A 1 100 ? 1.801 -0.859 49.116 1.00 43.34 100 ALA A CA 1
ATOM 741 C C . ALA A 1 100 ? 2.817 -1.801 49.801 1.00 43.34 100 ALA A C 1
ATOM 743 O O . ALA A 1 100 ? 2.667 -2.090 50.983 1.00 43.34 100 ALA A O 1
ATOM 744 N N . GLN A 1 101 ? 3.843 -2.290 49.091 1.00 43.31 101 GLN A N 1
ATOM 745 C CA . GLN A 1 101 ? 4.804 -3.2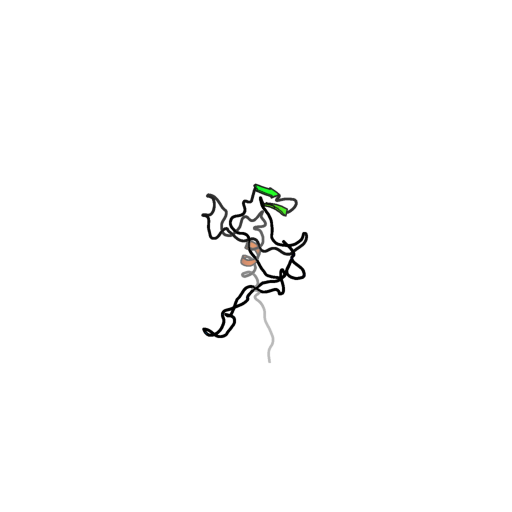89 49.605 1.00 43.31 101 GLN A CA 1
ATOM 746 C C . GLN A 1 101 ? 6.204 -2.721 49.916 1.00 43.31 101 GLN A C 1
ATOM 748 O O . GLN A 1 101 ? 7.182 -3.461 49.961 1.00 43.31 101 GLN A O 1
ATOM 753 N N . ALA A 1 102 ? 6.313 -1.406 50.128 1.00 42.50 102 ALA A N 1
ATOM 754 C CA . ALA A 1 102 ? 7.583 -0.710 50.373 1.00 42.50 102 ALA A CA 1
ATOM 755 C C . ALA A 1 102 ? 7.717 -0.134 51.801 1.00 42.50 102 ALA A C 1
ATOM 757 O O . ALA A 1 102 ? 8.532 0.762 52.019 1.00 42.50 102 ALA A O 1
ATOM 758 N N . GLY A 1 103 ? 6.900 -0.591 52.759 1.00 41.72 103 GLY A N 1
ATOM 759 C CA . GLY A 1 103 ? 6.751 0.104 54.042 1.00 41.72 103 GLY A CA 1
ATOM 760 C C . GLY A 1 103 ? 6.173 -0.692 55.211 1.00 41.72 103 GLY A C 1
ATOM 761 O O . GLY A 1 103 ? 5.498 -0.077 56.027 1.00 41.72 103 GLY A O 1
ATOM 762 N N . ASP A 1 104 ? 6.426 -2.002 55.311 1.00 41.69 104 ASP A N 1
ATOM 763 C CA . ASP A 1 104 ? 6.218 -2.740 56.572 1.00 41.69 104 ASP A CA 1
ATOM 764 C C . ASP A 1 104 ? 7.099 -4.008 56.654 1.00 41.69 104 ASP A C 1
ATOM 766 O O . ASP A 1 104 ? 6.681 -5.106 56.295 1.00 41.69 104 ASP A O 1
ATOM 770 N N . ASP A 1 105 ? 8.359 -3.836 57.072 1.00 34.47 105 ASP A N 1
ATOM 771 C CA . ASP A 1 105 ? 9.156 -4.893 57.718 1.00 34.47 105 ASP A CA 1
ATOM 772 C C . ASP A 1 105 ? 10.236 -4.233 58.599 1.00 34.47 105 ASP A C 1
ATOM 774 O O . ASP A 1 105 ? 11.248 -3.718 58.113 1.00 34.47 105 ASP A O 1
ATOM 778 N N . ALA A 1 106 ? 9.963 -4.154 59.903 1.00 42.97 106 ALA A N 1
ATOM 779 C CA . ALA A 1 106 ? 10.873 -3.591 60.898 1.00 42.97 106 ALA A CA 1
ATOM 780 C C . ALA A 1 106 ? 10.708 -4.285 62.266 1.00 42.97 106 ALA A C 1
ATOM 782 O O . ALA A 1 106 ? 9.872 -3.868 63.070 1.00 42.97 106 ALA A O 1
ATOM 783 N N . PRO A 1 107 ? 11.519 -5.316 62.569 1.00 39.25 107 PRO A N 1
ATOM 784 C CA . PRO A 1 107 ? 11.558 -5.936 63.886 1.00 39.25 107 PRO A CA 1
ATOM 785 C C . PRO A 1 107 ? 12.781 -5.485 64.706 1.00 39.25 107 PRO A C 1
ATOM 787 O O . PRO A 1 107 ? 13.927 -5.803 64.394 1.00 39.25 107 PRO A O 1
ATOM 790 N N . ALA A 1 108 ? 12.512 -4.806 65.819 1.00 36.66 108 ALA A N 1
ATOM 791 C CA . ALA A 1 108 ? 13.318 -4.896 67.038 1.00 36.66 108 ALA A CA 1
ATOM 792 C C . ALA A 1 108 ? 12.638 -5.931 67.969 1.00 36.66 108 ALA A C 1
ATOM 794 O O . ALA A 1 108 ? 11.409 -6.001 67.967 1.00 36.66 108 ALA A O 1
ATOM 795 N N . SER A 1 109 ? 13.318 -6.753 68.775 1.00 32.09 109 SER A N 1
ATOM 796 C CA . SER A 1 109 ? 14.767 -6.945 69.013 1.00 32.09 109 SER A CA 1
ATOM 797 C C . SER A 1 109 ? 15.029 -8.454 69.362 1.00 32.09 109 SER A C 1
ATOM 799 O O . SER A 1 109 ? 14.361 -9.283 68.751 1.00 32.09 109 SER A O 1
ATOM 801 N N . GLU A 1 110 ? 15.934 -8.983 70.209 1.00 33.47 110 GLU A N 1
ATOM 802 C CA . GLU A 1 110 ? 16.783 -8.432 71.281 1.00 33.47 110 GLU A CA 1
ATOM 803 C C . GLU A 1 110 ? 17.975 -9.343 71.671 1.00 33.47 110 GLU A C 1
ATOM 805 O O . GLU A 1 110 ? 17.897 -10.560 71.529 1.00 33.47 110 GLU A O 1
ATOM 810 N N . GLU A 1 111 ? 19.024 -8.708 72.213 1.00 35.66 111 GLU A N 1
ATOM 811 C CA . GLU A 1 111 ? 20.106 -9.211 73.094 1.00 35.66 111 GLU A CA 1
ATOM 812 C C . GLU A 1 111 ? 21.092 -10.363 72.730 1.00 35.66 111 GLU A C 1
ATOM 814 O O . GLU A 1 111 ? 20.832 -11.329 72.023 1.00 35.66 111 GLU A O 1
ATOM 819 N N . GLU A 1 112 ? 22.275 -10.215 73.351 1.00 34.88 112 GLU A N 1
ATOM 820 C CA . GLU A 1 112 ? 23.302 -11.204 73.738 1.00 34.88 112 GLU A CA 1
ATOM 821 C C . GLU A 1 112 ? 24.023 -12.085 72.677 1.00 34.88 112 GLU A C 1
ATOM 823 O O . GLU A 1 112 ? 23.677 -13.245 72.449 1.00 34.88 112 GLU A O 1
ATOM 828 N N . LYS A 1 113 ? 25.245 -11.661 72.282 1.00 34.56 113 LYS A N 1
ATOM 829 C CA . LYS A 1 113 ? 26.443 -12.358 72.810 1.00 34.56 113 LYS A CA 1
ATOM 830 C C . LYS A 1 113 ? 27.764 -11.581 72.838 1.00 34.56 113 LYS A C 1
ATOM 832 O O . LYS A 1 113 ? 28.095 -10.799 71.956 1.00 34.56 113 LYS A O 1
ATOM 837 N N . LYS A 1 114 ? 28.508 -11.888 73.901 1.00 38.38 114 LYS A N 1
ATOM 838 C CA . LYS A 1 114 ? 29.858 -11.467 74.294 1.00 38.38 114 LYS A CA 1
ATOM 839 C C . LYS A 1 114 ? 30.911 -12.412 73.700 1.00 38.38 114 LYS A C 1
ATOM 841 O O . LYS A 1 114 ? 30.803 -13.611 73.948 1.00 38.38 114 LYS A O 1
ATOM 846 N N . ASP A 1 115 ? 31.930 -11.867 73.033 1.00 40.06 115 ASP A N 1
ATOM 847 C CA . ASP A 1 115 ? 33.376 -11.997 73.350 1.00 40.06 115 ASP A CA 1
ATOM 848 C C . ASP A 1 115 ? 34.240 -11.182 72.360 1.00 40.06 115 ASP A C 1
ATOM 850 O O . ASP A 1 115 ? 33.856 -11.107 71.171 1.00 40.06 115 ASP A O 1
#

Radius of gyration: 32.28 Å; chains: 1; bounding box: 49×29×114 Å

Foldseek 3Di:
DDDDPCPPPPPDQDDPPPPNDHDPPRDDDDDDDPDDDDDADWDFPDADPPVRDTRTPDDDPDDPPDDDDDDDHPPDDDDPPADPPDDDPDDPPPVVVVVPPPDDDDDDDDDDDDD

Sequence (115 aa):
HGVSISHRSHGSTGNRQDPGKVFKNKKMAGHMGDRRVTVMNLQVVATDPDEGLILVRGAVPGAEGGWVRVRDARKRPLPEGVPFPAGLKQTPAADETAAAQAGDDAPASEEEKKD